Protein AF-A0A955U5F6-F1 (afdb_monomer_lite)

Foldseek 3Di:
DLVLLVVLCVVPVDPVCVVLNLLLLLLQLLLPDAWFQAPVRDIDGCCVLSVVVNVVNCVLQVVQSVPPPGNCSSSVCSVVSNVSSVVSLVVCCVPDRHDPVRSVCSRNVDDDDDDDDDDPPPCVCVVVVVVVVVVVVD

Secondary structure (DSSP, 8-state):
-HHHHHHHHHHS--GGGHHHHHHHHHHHHHHT--EEE-TTS-EEE-HHHHHHHHHHHHHHHHHHHHH-SSHHHHGGGHHHHHHHHHHHHHHHHHHSS--HHHHHHHHHS----------TTTGGGHHHHHHHHHHTT-

Sequence (138 aa):
MESKVVRLWLERPEDEARPALDALRYVLSFARLTVVRASDGRDVDLTGPLALHAKQIREMLEPRVEKASGLWAAARDLPDLIRRTRLARTSVLDHLPVDRDALEREVTTRVLAVASGGGGGAGYVYPGVYDRLERGGL

Radius of gyration: 16.91 Å; chains: 1; bounding box: 41×24×48 Å

Structure (mmCIF, N/CA/C/O backbone):
data_AF-A0A955U5F6-F1
#
_entry.id   AF-A0A955U5F6-F1
#
loop_
_atom_site.group_PDB
_atom_site.id
_atom_site.type_symbol
_atom_site.label_atom_id
_atom_site.label_alt_id
_atom_site.label_comp_id
_atom_site.label_asym_id
_atom_site.label_entity_id
_atom_site.label_seq_id
_atom_site.pdbx_PDB_ins_code
_atom_site.Cartn_x
_atom_site.Cartn_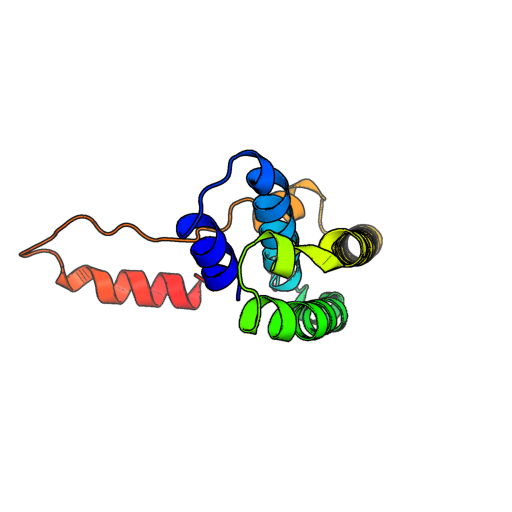y
_atom_site.Cartn_z
_atom_site.occupancy
_atom_site.B_iso_or_equiv
_atom_site.auth_seq_id
_atom_site.auth_comp_id
_atom_site.auth_asym_id
_atom_site.auth_atom_id
_atom_site.pdbx_PDB_model_num
ATOM 1 N N . MET A 1 1 ? 0.005 6.825 -9.161 1.00 82.00 1 MET A N 1
ATOM 2 C CA . MET A 1 1 ? 1.302 6.337 -8.638 1.00 82.00 1 MET A CA 1
ATOM 3 C C . MET A 1 1 ? 1.448 4.827 -8.796 1.00 82.00 1 MET A C 1
ATOM 5 O O . MET A 1 1 ? 2.318 4.415 -9.545 1.00 82.00 1 MET A O 1
ATOM 9 N N . GLU A 1 2 ? 0.589 3.998 -8.193 1.00 84.19 2 GLU A N 1
ATOM 10 C CA . GLU A 1 2 ? 0.673 2.526 -8.329 1.00 84.19 2 GLU A CA 1
ATOM 11 C C . GLU A 1 2 ? 0.587 2.035 -9.782 1.00 84.19 2 GLU A C 1
ATOM 13 O O . GLU A 1 2 ? 1.435 1.268 -10.226 1.00 84.19 2 GLU A O 1
ATOM 18 N N . SER A 1 3 ? -0.345 2.578 -10.570 1.00 84.69 3 SER A N 1
ATOM 19 C CA . SER A 1 3 ? -0.439 2.314 -12.013 1.00 84.69 3 SER A CA 1
ATOM 20 C C . SER A 1 3 ? 0.853 2.629 -12.777 1.00 84.69 3 SER A C 1
ATOM 22 O O . SER A 1 3 ? 1.193 1.930 -13.726 1.00 84.69 3 SER A O 1
ATOM 24 N N . LYS A 1 4 ? 1.602 3.655 -12.356 1.00 86.25 4 LYS A N 1
ATOM 25 C CA . LYS A 1 4 ? 2.883 4.034 -12.964 1.00 86.25 4 LYS A CA 1
ATOM 26 C C . LYS A 1 4 ? 3.996 3.055 -12.584 1.00 86.25 4 LYS A C 1
ATOM 28 O O . LYS A 1 4 ? 4.765 2.679 -13.454 1.00 86.25 4 LYS A O 1
ATOM 33 N N . VAL A 1 5 ? 4.022 2.564 -11.341 1.00 87.94 5 VAL A N 1
ATOM 34 C CA . VAL A 1 5 ? 4.928 1.477 -10.917 1.00 87.94 5 VAL A CA 1
ATOM 35 C C . VAL A 1 5 ? 4.685 0.208 -11.740 1.00 87.94 5 VAL A C 1
ATOM 37 O O . VAL A 1 5 ? 5.637 -0.397 -12.225 1.00 87.94 5 VAL A O 1
ATOM 40 N N . VAL A 1 6 ? 3.419 -0.163 -11.958 1.00 87.69 6 VAL A N 1
ATOM 41 C CA . VAL A 1 6 ? 3.067 -1.316 -12.802 1.00 87.69 6 VAL A CA 1
ATOM 42 C C . VAL A 1 6 ? 3.489 -1.086 -14.255 1.00 87.69 6 VAL A C 1
ATOM 44 O O . VAL A 1 6 ? 4.064 -1.984 -14.861 1.00 87.69 6 VAL A O 1
ATOM 47 N N . ARG A 1 7 ? 3.271 0.114 -14.812 1.00 87.88 7 ARG A N 1
ATOM 48 C CA . ARG A 1 7 ? 3.725 0.455 -16.174 1.00 87.88 7 ARG A CA 1
ATOM 49 C C . ARG A 1 7 ? 5.243 0.366 -16.326 1.00 87.88 7 ARG A C 1
ATOM 51 O O . ARG A 1 7 ? 5.691 -0.254 -17.279 1.00 87.88 7 ARG A O 1
ATOM 58 N N . LEU A 1 8 ? 6.013 0.883 -15.364 1.00 88.44 8 LEU A N 1
ATOM 59 C CA . LEU A 1 8 ? 7.480 0.778 -15.369 1.00 88.44 8 LEU A CA 1
ATOM 60 C C . LEU A 1 8 ? 7.963 -0.681 -15.418 1.00 88.44 8 LEU A C 1
ATOM 62 O O . LEU A 1 8 ? 8.995 -0.957 -16.018 1.00 88.44 8 LEU A O 1
ATOM 66 N N . TRP A 1 9 ? 7.232 -1.611 -14.794 1.00 89.19 9 TRP A N 1
ATOM 67 C CA . TRP A 1 9 ? 7.527 -3.043 -14.903 1.00 89.19 9 TRP A CA 1
ATOM 68 C C . TRP A 1 9 ? 7.071 -3.633 -16.241 1.00 89.19 9 TRP A C 1
ATOM 70 O O . TRP A 1 9 ? 7.803 -4.405 -16.842 1.00 89.19 9 TRP A O 1
ATOM 80 N N . LEU A 1 10 ? 5.893 -3.259 -16.747 1.00 87.81 10 LEU A N 1
ATOM 81 C CA . LEU A 1 10 ? 5.401 -3.746 -18.043 1.00 87.81 10 LEU A CA 1
ATOM 82 C C . LEU A 1 10 ? 6.275 -3.297 -19.223 1.00 87.81 10 LEU A C 1
ATOM 84 O O . LEU A 1 10 ? 6.366 -4.013 -20.215 1.00 87.81 10 LEU A O 1
ATOM 88 N N . GLU A 1 11 ? 6.923 -2.136 -19.121 1.00 88.69 11 GLU A N 1
ATOM 89 C CA . GLU A 1 11 ? 7.874 -1.642 -20.124 1.00 88.69 11 GLU A CA 1
ATOM 90 C C . GLU A 1 11 ? 9.144 -2.506 -20.204 1.00 88.69 11 GLU A C 1
ATOM 92 O O . GLU A 1 11 ? 9.743 -2.614 -21.276 1.00 88.69 11 GLU A O 1
ATOM 97 N N . ARG A 1 12 ? 9.553 -3.127 -19.088 1.00 86.62 12 ARG A N 1
ATOM 98 C CA . ARG A 1 12 ? 10.686 -4.062 -18.993 1.00 86.62 12 ARG A CA 1
ATOM 99 C C . ARG A 1 12 ? 10.391 -5.148 -17.951 1.00 86.62 12 ARG A C 1
ATOM 101 O O . ARG A 1 12 ? 10.790 -5.003 -16.791 1.00 86.62 12 ARG A O 1
ATOM 108 N N . PRO A 1 13 ? 9.671 -6.216 -18.339 1.00 84.38 13 PRO A N 1
ATOM 109 C CA . PRO A 1 13 ? 9.245 -7.250 -17.409 1.00 84.38 13 PRO A CA 1
ATOM 110 C C . PRO A 1 13 ? 10.424 -8.165 -17.074 1.00 84.38 13 PRO A C 1
ATOM 112 O O . PRO A 1 13 ? 10.668 -9.173 -17.728 1.00 84.38 13 PRO A O 1
ATOM 115 N N . GLU A 1 14 ? 11.176 -7.776 -16.052 1.00 86.12 14 GLU A N 1
ATOM 116 C CA . GLU A 1 14 ? 12.254 -8.571 -15.470 1.00 86.12 14 GLU A CA 1
ATOM 117 C C . GLU A 1 14 ? 11.700 -9.371 -14.283 1.00 86.12 14 GLU A C 1
ATOM 119 O O . GLU A 1 14 ? 11.154 -8.791 -13.336 1.00 86.12 14 GLU A O 1
ATOM 124 N N . ASP A 1 15 ? 11.845 -10.699 -14.313 1.00 85.12 15 ASP A N 1
ATOM 125 C CA . ASP A 1 15 ? 11.380 -11.580 -13.230 1.00 85.12 15 ASP A CA 1
ATOM 126 C C . ASP A 1 15 ? 12.105 -11.290 -11.909 1.00 85.12 15 ASP A C 1
ATOM 128 O O . ASP A 1 15 ? 11.494 -11.287 -10.840 1.00 85.12 15 ASP A O 1
ATOM 132 N N . GLU A 1 16 ? 13.391 -10.940 -11.975 1.00 87.25 16 GLU A N 1
ATOM 133 C CA . GLU A 1 16 ? 14.198 -10.552 -10.811 1.00 87.25 16 GLU A CA 1
ATOM 134 C C . GLU A 1 16 ? 13.660 -9.296 -10.110 1.00 87.25 16 GLU A C 1
ATOM 136 O O . GLU A 1 16 ? 13.836 -9.125 -8.903 1.00 87.25 16 GLU A O 1
ATOM 141 N N . ALA A 1 17 ? 12.962 -8.425 -10.844 1.00 87.69 17 ALA A N 1
ATOM 142 C CA . ALA A 1 17 ? 12.371 -7.207 -10.306 1.00 87.69 17 ALA A CA 1
ATOM 143 C C . ALA A 1 17 ? 10.971 -7.440 -9.705 1.00 87.69 17 ALA A C 1
ATOM 145 O O . ALA A 1 17 ? 10.403 -6.540 -9.075 1.00 87.69 17 ALA A O 1
ATOM 146 N N . ARG A 1 18 ? 10.405 -8.648 -9.850 1.00 89.25 18 ARG A N 1
ATOM 147 C CA . ARG A 1 18 ? 9.065 -8.987 -9.355 1.00 89.25 18 ARG A CA 1
ATOM 148 C C . ARG A 1 18 ? 8.897 -8.787 -7.841 1.00 89.25 18 ARG A C 1
ATOM 150 O O . ARG A 1 18 ? 7.911 -8.156 -7.456 1.00 89.25 18 ARG A O 1
ATOM 157 N N . PRO A 1 19 ? 9.843 -9.196 -6.971 1.00 91.75 19 PRO A N 1
ATOM 158 C CA . PRO A 1 19 ? 9.730 -8.934 -5.536 1.00 91.75 19 PRO A CA 1
ATOM 159 C C . PRO A 1 19 ? 9.692 -7.436 -5.203 1.00 91.75 19 PRO A C 1
ATOM 161 O O . PRO A 1 19 ? 8.985 -7.019 -4.286 1.00 91.75 19 PRO A O 1
ATOM 164 N N . ALA A 1 20 ? 10.420 -6.608 -5.962 1.00 91.62 20 ALA A N 1
ATOM 165 C CA . ALA A 1 20 ? 10.411 -5.159 -5.785 1.00 91.62 20 ALA A CA 1
ATOM 166 C C . ALA A 1 20 ? 9.071 -4.543 -6.214 1.00 91.62 20 ALA A C 1
ATOM 168 O O . ALA A 1 20 ? 8.553 -3.664 -5.521 1.00 91.62 20 ALA A O 1
ATOM 169 N N . LEU A 1 21 ? 8.482 -5.033 -7.313 1.00 92.00 21 LEU A N 1
ATOM 170 C CA . LEU A 1 21 ? 7.137 -4.649 -7.746 1.00 92.00 21 LEU A CA 1
ATOM 171 C C . LEU A 1 21 ? 6.105 -4.953 -6.657 1.00 92.00 21 LEU A C 1
ATOM 173 O O . LEU A 1 21 ? 5.345 -4.067 -6.267 1.00 92.00 21 LEU A O 1
ATOM 177 N N . ASP A 1 22 ? 6.085 -6.189 -6.161 1.00 91.62 22 ASP A N 1
ATOM 178 C CA . ASP A 1 22 ? 5.092 -6.629 -5.182 1.00 91.62 22 ASP A CA 1
ATOM 179 C C . ASP A 1 22 ? 5.233 -5.861 -3.860 1.00 91.62 22 ASP A C 1
ATOM 181 O O . ASP A 1 22 ? 4.236 -5.416 -3.289 1.00 91.62 22 ASP A O 1
ATOM 185 N N . ALA A 1 23 ? 6.464 -5.589 -3.419 1.00 93.19 23 ALA A N 1
ATOM 186 C CA . ALA A 1 23 ? 6.707 -4.783 -2.229 1.00 93.19 23 ALA A CA 1
ATOM 187 C C . ALA A 1 23 ? 6.278 -3.313 -2.404 1.00 93.19 23 ALA A C 1
ATOM 189 O O . ALA A 1 23 ? 5.656 -2.747 -1.503 1.00 93.19 23 ALA A O 1
ATOM 190 N N . LEU A 1 24 ? 6.555 -2.686 -3.554 1.00 92.75 24 LEU A N 1
ATOM 191 C CA . LEU A 1 24 ? 6.096 -1.320 -3.837 1.00 92.75 24 LEU A CA 1
ATOM 192 C C . LEU A 1 24 ? 4.568 -1.233 -3.892 1.00 92.75 24 LEU A C 1
ATOM 194 O O . LEU A 1 24 ? 3.985 -0.302 -3.334 1.00 92.75 24 LEU A O 1
ATOM 198 N N . ARG A 1 25 ? 3.915 -2.210 -4.529 1.00 92.06 25 ARG A N 1
ATOM 199 C CA . ARG A 1 25 ? 2.450 -2.304 -4.577 1.00 92.06 25 ARG A CA 1
ATOM 200 C C . ARG A 1 25 ? 1.852 -2.464 -3.187 1.00 92.06 25 ARG A C 1
ATOM 202 O O . ARG A 1 25 ? 0.898 -1.763 -2.864 1.00 92.06 25 ARG A O 1
ATOM 209 N N . TYR A 1 26 ? 2.445 -3.315 -2.352 1.00 93.25 26 TYR A N 1
ATOM 210 C CA . TYR A 1 26 ? 2.017 -3.494 -0.968 1.00 93.25 26 TYR A CA 1
ATOM 211 C C . TYR A 1 26 ? 2.082 -2.182 -0.180 1.00 93.25 26 TYR A C 1
ATOM 213 O O . TYR A 1 26 ? 1.091 -1.769 0.413 1.00 93.25 26 TYR A O 1
ATOM 221 N N . VAL A 1 27 ? 3.228 -1.492 -0.218 1.00 94.62 27 VAL A N 1
ATOM 222 C CA . VAL A 1 27 ? 3.420 -0.202 0.468 1.00 94.62 27 VAL A CA 1
ATOM 223 C C . VAL A 1 27 ? 2.388 0.828 0.001 1.00 94.62 27 VAL A C 1
ATOM 225 O O . VAL A 1 27 ? 1.785 1.522 0.816 1.00 94.62 27 VAL A O 1
ATOM 228 N N . LEU A 1 28 ? 2.167 0.923 -1.311 1.00 92.12 28 LEU A N 1
ATOM 229 C CA . LEU A 1 28 ? 1.207 1.853 -1.900 1.00 92.12 28 LEU A CA 1
ATOM 230 C C . LEU A 1 28 ? -0.237 1.536 -1.524 1.00 92.12 28 LEU A C 1
ATOM 232 O O . LEU A 1 28 ? -1.001 2.450 -1.214 1.00 92.12 28 LEU A O 1
ATOM 236 N N . SER A 1 29 ? -0.605 0.259 -1.551 1.00 91.12 29 SER A N 1
ATOM 237 C CA . SER A 1 29 ? -1.939 -0.194 -1.172 1.00 91.12 29 SER A CA 1
ATOM 238 C C . SER A 1 29 ? -2.193 0.053 0.311 1.00 91.12 29 SER A C 1
ATOM 240 O O . SER A 1 29 ? -3.212 0.651 0.649 1.00 91.12 29 SER A O 1
ATOM 242 N N . PHE A 1 30 ? -1.229 -0.278 1.175 1.00 93.94 30 PHE A N 1
ATOM 243 C CA . PHE A 1 30 ? -1.300 -0.019 2.612 1.00 93.94 30 PHE A CA 1
ATOM 244 C C . PHE A 1 30 ? -1.460 1.476 2.922 1.00 93.94 30 PHE A C 1
ATOM 246 O O . PHE A 1 30 ? -2.337 1.872 3.683 1.00 93.94 30 PHE A O 1
ATOM 253 N N . ALA A 1 31 ? -0.668 2.331 2.271 1.00 92.94 31 ALA A N 1
ATOM 254 C CA . ALA A 1 31 ? -0.738 3.783 2.434 1.00 92.94 31 ALA A CA 1
ATOM 255 C C . ALA A 1 31 ? -2.063 4.407 1.959 1.00 92.94 31 ALA A C 1
ATOM 257 O O . ALA A 1 31 ? -2.343 5.562 2.275 1.00 92.94 31 ALA A O 1
ATOM 258 N N . ARG A 1 32 ? -2.860 3.680 1.169 1.00 90.25 32 ARG A N 1
ATOM 259 C CA . ARG A 1 32 ? -4.162 4.123 0.651 1.00 90.25 32 ARG A CA 1
ATOM 260 C C . ARG A 1 32 ? -5.346 3.508 1.394 1.00 90.25 32 ARG A C 1
ATOM 262 O O . ARG A 1 32 ? -6.474 3.733 0.957 1.00 90.25 32 ARG A O 1
ATOM 269 N N . LEU A 1 33 ? -5.115 2.724 2.444 1.00 91.06 33 LEU A N 1
ATOM 270 C CA . LEU A 1 33 ? -6.199 2.188 3.256 1.00 91.06 33 LEU A CA 1
ATOM 271 C C . LEU A 1 33 ? -6.941 3.326 3.956 1.00 91.06 33 LEU A C 1
ATOM 273 O O . LEU A 1 33 ? -6.329 4.212 4.552 1.00 91.06 33 LEU A O 1
ATOM 277 N N . THR A 1 34 ? -8.265 3.272 3.885 1.00 90.12 34 THR A N 1
ATOM 278 C CA . THR A 1 34 ? -9.159 4.233 4.538 1.00 90.12 34 THR A CA 1
ATOM 279 C C . THR A 1 34 ? -10.068 3.533 5.524 1.00 90.12 34 THR A C 1
ATOM 281 O O . THR A 1 34 ? -10.146 3.956 6.663 1.00 90.12 34 THR A O 1
ATOM 284 N N . VAL A 1 35 ? -10.709 2.437 5.129 1.00 90.94 35 VAL A N 1
ATOM 285 C CA . VAL A 1 35 ? -11.591 1.653 5.996 1.00 90.94 35 VAL A CA 1
ATOM 286 C C . VAL A 1 35 ? -11.228 0.185 5.862 1.00 90.94 35 VAL A C 1
ATOM 288 O O . VAL A 1 35 ? -10.999 -0.295 4.755 1.00 90.94 35 VAL A O 1
ATOM 291 N N . VAL A 1 36 ? -11.178 -0.523 6.989 1.00 91.25 36 VAL A N 1
ATOM 292 C CA . VAL A 1 36 ? -11.013 -1.980 7.024 1.00 91.25 36 VAL A CA 1
ATOM 293 C C . VAL A 1 36 ? -12.155 -2.588 7.821 1.00 91.25 36 VAL A C 1
ATOM 295 O O . VAL A 1 36 ? -12.457 -2.153 8.933 1.00 91.25 36 VAL A O 1
ATOM 298 N N . ARG A 1 37 ? -12.776 -3.621 7.254 1.00 90.81 37 ARG A N 1
ATOM 299 C CA . ARG A 1 37 ? -13.796 -4.427 7.923 1.00 90.81 37 ARG A CA 1
ATOM 300 C C . ARG A 1 37 ? -13.121 -5.444 8.843 1.00 90.81 37 ARG A C 1
ATOM 302 O O . ARG A 1 37 ? -12.505 -6.392 8.357 1.00 90.81 37 ARG A O 1
ATOM 309 N N . ALA A 1 38 ? -13.254 -5.266 10.152 1.00 90.81 38 ALA A N 1
ATOM 310 C CA . ALA A 1 38 ? -12.765 -6.211 11.150 1.00 90.81 38 ALA A CA 1
ATOM 311 C C . ALA A 1 38 ? -13.532 -7.547 11.099 1.00 90.81 38 ALA A C 1
ATOM 313 O O . ALA A 1 38 ? -14.654 -7.627 10.587 1.00 90.81 38 ALA A O 1
ATOM 314 N N . SER A 1 39 ? -12.937 -8.605 11.653 1.00 87.75 39 SER A N 1
ATOM 315 C CA . SER A 1 39 ? -13.542 -9.945 11.761 1.00 87.75 39 SER A CA 1
ATOM 316 C C . SER A 1 39 ? -14.883 -9.977 12.502 1.00 87.75 39 SER A C 1
ATOM 318 O O . SER A 1 39 ? -15.717 -10.830 12.209 1.00 87.75 39 SER A O 1
ATOM 320 N N . ASP A 1 40 ? -15.129 -9.030 13.408 1.00 87.69 40 ASP A N 1
ATOM 321 C CA . ASP A 1 40 ? -16.410 -8.875 14.109 1.00 87.69 40 ASP A CA 1
ATOM 322 C C . ASP A 1 40 ? -17.493 -8.156 13.281 1.00 87.69 40 ASP A C 1
ATOM 324 O O . ASP A 1 40 ? -18.613 -7.950 13.750 1.00 87.69 40 ASP A O 1
ATOM 328 N N . GLY A 1 41 ? -17.177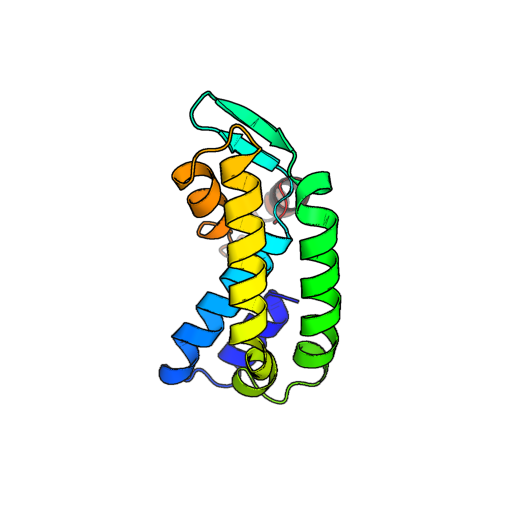 -7.778 12.040 1.00 88.19 41 GLY A N 1
ATOM 329 C CA . GLY A 1 41 ? -18.106 -7.145 11.118 1.00 88.19 41 GLY A CA 1
ATOM 330 C C . GLY A 1 41 ? -18.152 -5.618 11.199 1.00 88.19 41 GLY A C 1
ATOM 331 O O . GLY A 1 41 ? -18.892 -5.022 10.410 1.00 88.19 41 GLY A O 1
ATOM 332 N N . ARG A 1 42 ? -17.378 -4.974 12.083 1.00 90.62 42 ARG A N 1
ATOM 333 C CA . ARG A 1 42 ? -17.318 -3.507 12.188 1.00 90.62 42 ARG A CA 1
ATOM 334 C C . ARG A 1 42 ? -16.350 -2.892 11.183 1.00 90.62 42 ARG A C 1
ATOM 336 O O . ARG A 1 42 ? -15.285 -3.437 10.912 1.00 90.62 42 ARG A O 1
ATOM 343 N N . ASP A 1 43 ? -16.715 -1.723 10.669 1.00 93.06 43 ASP A N 1
ATOM 344 C CA . ASP A 1 43 ? -15.825 -0.891 9.863 1.00 93.06 43 ASP A CA 1
ATOM 345 C C . ASP A 1 43 ? -14.934 -0.046 10.776 1.00 93.06 43 ASP A C 1
ATOM 347 O O . ASP A 1 43 ? -15.424 0.659 11.661 1.00 93.06 43 ASP A O 1
ATOM 351 N N . VAL A 1 44 ? -13.621 -0.119 10.561 1.00 93.25 44 VAL A N 1
ATOM 352 C CA . VAL A 1 44 ? -12.622 0.660 11.295 1.00 93.25 44 VAL A CA 1
ATOM 353 C C . VAL A 1 44 ? -11.986 1.669 10.350 1.00 93.25 44 VAL A C 1
ATOM 355 O O . VAL A 1 44 ? -11.379 1.293 9.347 1.00 93.25 44 VAL A O 1
ATOM 358 N N . ASP A 1 45 ? -12.125 2.953 10.679 1.00 93.88 45 ASP A N 1
ATOM 359 C CA . ASP A 1 45 ? -11.517 4.052 9.929 1.00 93.88 45 ASP A CA 1
ATOM 360 C C . ASP A 1 45 ? -10.021 4.177 10.259 1.00 93.88 45 ASP A C 1
ATOM 362 O O . ASP A 1 45 ? -9.613 4.377 11.405 1.00 93.88 45 ASP A O 1
ATOM 366 N N . LEU A 1 46 ? -9.203 4.061 9.221 1.00 93.38 46 LEU A N 1
ATOM 367 C CA . LEU A 1 46 ? -7.751 4.174 9.231 1.00 93.38 46 LEU A CA 1
ATOM 368 C C . LEU A 1 46 ? -7.260 5.503 8.643 1.00 93.38 46 LEU A C 1
ATOM 370 O O . LEU A 1 46 ? -6.058 5.761 8.677 1.00 93.38 46 LEU A O 1
ATOM 374 N N . THR A 1 47 ? -8.150 6.370 8.151 1.00 91.12 47 THR A N 1
ATOM 375 C CA . THR A 1 47 ? -7.789 7.632 7.485 1.00 91.12 47 THR A CA 1
ATOM 376 C C . THR A 1 47 ? -6.941 8.524 8.388 1.00 91.12 47 THR A C 1
ATOM 378 O O . THR A 1 47 ? -5.897 9.015 7.964 1.00 91.12 47 THR A O 1
ATOM 381 N N . GLY A 1 48 ? -7.348 8.700 9.650 1.00 92.50 48 GLY A N 1
ATOM 382 C CA . GLY A 1 48 ? -6.577 9.438 10.655 1.00 92.50 48 GLY A CA 1
ATOM 383 C C . GLY A 1 48 ? -5.272 8.726 11.041 1.00 92.50 48 GLY A C 1
ATOM 384 O O . GLY A 1 48 ? -4.197 9.293 10.828 1.00 92.50 48 GLY A O 1
ATOM 385 N N . PRO A 1 49 ? -5.337 7.483 11.561 1.00 93.25 49 PRO A N 1
ATOM 386 C CA . PRO A 1 49 ? -4.161 6.708 11.967 1.00 93.25 49 PRO A CA 1
ATOM 387 C C . PRO A 1 49 ? -3.073 6.575 10.889 1.00 93.25 49 PRO A C 1
ATOM 389 O O . PRO A 1 49 ? -1.883 6.626 11.202 1.00 93.25 49 PRO A O 1
ATOM 392 N N . LEU A 1 50 ? -3.454 6.448 9.614 1.00 94.75 50 LEU A N 1
ATOM 393 C CA . LEU A 1 50 ? -2.519 6.303 8.497 1.00 94.75 50 LEU A CA 1
ATOM 394 C C . LEU A 1 50 ? -2.173 7.618 7.791 1.00 94.75 50 LEU A C 1
ATOM 396 O O . LEU A 1 50 ? -1.281 7.602 6.944 1.00 94.75 50 LEU A O 1
ATOM 400 N N . ALA A 1 51 ? -2.780 8.759 8.135 1.00 93.69 51 ALA A N 1
ATOM 401 C CA . ALA A 1 51 ? -2.578 10.025 7.417 1.00 93.69 51 ALA A CA 1
ATOM 402 C C . ALA A 1 51 ? -1.096 10.419 7.289 1.00 93.69 51 ALA A C 1
ATOM 404 O O . ALA A 1 51 ? -0.622 10.770 6.204 1.00 93.69 51 ALA A O 1
ATOM 405 N N . LEU A 1 52 ? -0.343 10.334 8.393 1.00 95.00 52 LEU A N 1
ATOM 406 C CA . LEU A 1 52 ? 1.081 10.676 8.404 1.00 95.00 52 LEU A CA 1
ATOM 407 C C . LEU A 1 52 ? 1.899 9.693 7.561 1.00 95.00 52 LEU A C 1
ATOM 409 O O . LEU A 1 52 ? 2.763 10.113 6.792 1.00 95.00 52 LEU A O 1
ATOM 413 N N . HIS A 1 53 ? 1.611 8.397 7.680 1.00 95.56 53 HIS A N 1
ATOM 414 C CA . HIS A 1 53 ? 2.262 7.366 6.881 1.00 95.56 53 HIS A CA 1
ATOM 415 C C . HIS A 1 53 ? 1.991 7.584 5.384 1.00 95.56 53 HIS A C 1
ATOM 417 O O . HIS A 1 53 ? 2.930 7.664 4.595 1.00 95.56 53 HIS A O 1
ATOM 423 N N . ALA A 1 54 ? 0.729 7.785 5.004 1.00 94.38 54 ALA A N 1
ATOM 424 C CA . ALA A 1 54 ? 0.304 8.028 3.631 1.00 94.38 54 ALA A CA 1
ATOM 425 C C . ALA A 1 54 ? 0.994 9.252 3.014 1.00 94.38 54 ALA A C 1
ATOM 427 O O . ALA A 1 54 ? 1.486 9.191 1.883 1.00 94.38 54 ALA A O 1
ATOM 428 N N . LYS A 1 55 ? 1.082 10.352 3.774 1.00 95.25 55 LYS A N 1
ATOM 429 C CA . LYS A 1 55 ? 1.806 11.560 3.365 1.00 95.25 55 LYS A CA 1
ATOM 430 C C . LYS A 1 55 ? 3.284 11.264 3.103 1.00 95.25 55 LYS A C 1
ATOM 432 O O . LYS A 1 55 ? 3.785 11.600 2.036 1.00 95.25 55 LYS A O 1
ATOM 437 N N . GLN A 1 56 ? 3.958 10.590 4.033 1.00 94.50 56 GLN A N 1
ATOM 438 C CA . GLN A 1 56 ? 5.383 10.270 3.910 1.00 94.50 56 GLN A CA 1
ATOM 439 C C . GLN A 1 56 ? 5.676 9.350 2.722 1.00 94.50 56 GLN A C 1
ATOM 441 O O . GLN A 1 56 ? 6.628 9.589 1.983 1.00 94.50 56 GLN A O 1
ATOM 446 N N . ILE A 1 57 ? 4.859 8.312 2.514 1.00 94.25 57 ILE A N 1
ATOM 447 C CA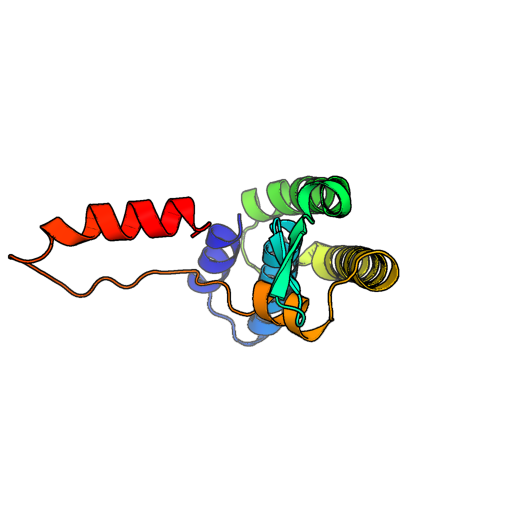 . ILE A 1 57 ? 5.013 7.411 1.366 1.00 94.25 57 ILE A CA 1
ATOM 448 C C . ILE A 1 57 ? 4.874 8.188 0.056 1.00 94.25 57 ILE A C 1
ATOM 450 O O . ILE A 1 57 ? 5.681 7.991 -0.850 1.00 94.25 57 ILE A O 1
ATOM 454 N N . ARG A 1 58 ? 3.902 9.104 -0.036 1.00 92.62 58 ARG A N 1
ATOM 455 C CA . ARG A 1 58 ? 3.735 9.968 -1.210 1.00 92.62 58 ARG A CA 1
ATOM 456 C C . ARG A 1 58 ? 4.963 10.847 -1.441 1.00 92.62 58 ARG A C 1
ATOM 458 O O . ARG A 1 58 ? 5.541 10.782 -2.516 1.00 92.62 58 ARG A O 1
ATOM 465 N N . GLU A 1 59 ? 5.394 11.599 -0.432 1.00 93.38 59 GLU A N 1
ATOM 466 C CA . GLU A 1 59 ? 6.535 12.521 -0.537 1.00 93.38 59 GLU A CA 1
ATOM 467 C C . GLU A 1 59 ? 7.837 11.812 -0.934 1.00 93.38 59 GLU A C 1
ATOM 469 O O . GLU A 1 59 ? 8.633 12.354 -1.700 1.00 93.38 59 GLU A O 1
ATOM 474 N N . MET A 1 60 ? 8.051 10.589 -0.444 1.00 91.12 60 MET A N 1
ATOM 475 C CA . MET A 1 60 ? 9.228 9.795 -0.789 1.00 91.12 60 MET A CA 1
ATOM 476 C C . MET A 1 60 ? 9.135 9.203 -2.198 1.00 91.12 60 MET A C 1
ATOM 478 O O . MET A 1 60 ? 10.106 9.247 -2.955 1.00 91.12 60 MET A O 1
ATOM 482 N N . LEU A 1 61 ? 7.987 8.620 -2.551 1.00 90.81 61 LEU A N 1
ATOM 483 C CA . LEU A 1 61 ? 7.878 7.774 -3.735 1.00 90.81 61 LEU A CA 1
ATOM 484 C C . LEU A 1 61 ? 7.480 8.546 -4.997 1.00 90.81 61 LEU A C 1
ATOM 486 O O . LEU A 1 61 ? 7.956 8.212 -6.079 1.00 90.81 61 LEU A O 1
ATOM 490 N N . GLU A 1 62 ? 6.661 9.590 -4.881 1.00 90.00 62 GLU A N 1
ATOM 491 C CA . GLU A 1 62 ? 6.189 10.391 -6.015 1.00 90.00 62 GLU A CA 1
ATOM 492 C C . GLU A 1 62 ? 7.336 10.961 -6.869 1.00 90.00 62 GLU A C 1
ATOM 494 O O . GLU A 1 62 ? 7.396 10.629 -8.055 1.00 90.00 62 GLU A O 1
ATOM 499 N N . PRO A 1 63 ? 8.324 11.703 -6.326 1.00 88.88 63 PRO A N 1
ATOM 500 C CA . PRO A 1 63 ? 9.417 12.230 -7.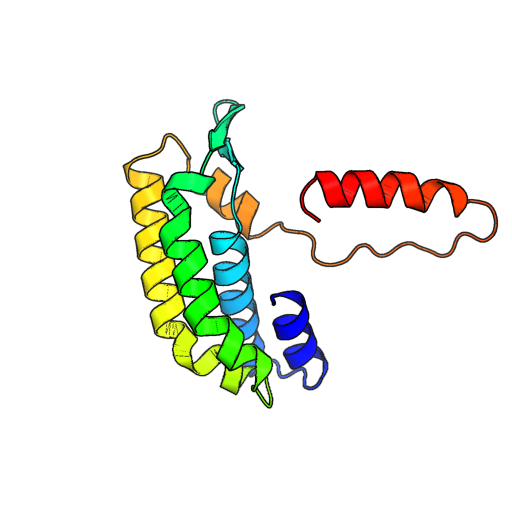144 1.00 88.88 63 PRO A CA 1
ATOM 501 C C . PRO A 1 63 ? 10.292 11.127 -7.755 1.00 88.88 63 PRO A C 1
ATOM 503 O O . PRO A 1 63 ? 10.905 11.341 -8.802 1.00 88.88 63 PRO A O 1
ATOM 506 N N . ARG A 1 64 ? 10.369 9.954 -7.110 1.00 87.69 64 ARG A N 1
ATOM 507 C CA . ARG A 1 64 ? 11.157 8.812 -7.587 1.00 87.69 64 ARG A CA 1
ATOM 508 C C . ARG A 1 64 ? 10.465 8.105 -8.735 1.00 87.69 64 ARG A C 1
ATOM 510 O O . ARG A 1 64 ? 11.105 7.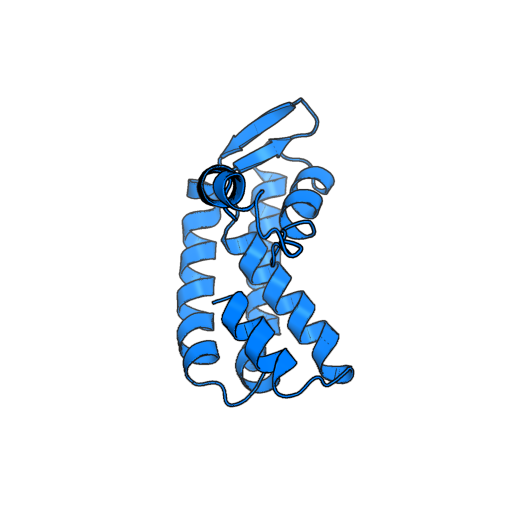874 -9.748 1.00 87.69 64 ARG A O 1
ATOM 517 N N . VAL A 1 65 ? 9.173 7.821 -8.612 1.00 88.19 65 VAL A N 1
ATOM 518 C CA . VAL A 1 65 ? 8.376 7.194 -9.673 1.00 88.19 65 VAL A CA 1
ATOM 519 C C . VAL A 1 65 ? 8.211 8.137 -10.862 1.00 88.19 65 VAL A C 1
ATOM 521 O O . VAL A 1 65 ? 8.245 7.679 -11.999 1.00 88.19 65 VAL A O 1
ATOM 524 N N . GLU A 1 66 ? 8.085 9.446 -10.630 1.00 88.12 66 GLU A N 1
ATOM 525 C CA . GLU A 1 66 ? 7.965 10.429 -11.711 1.00 88.12 66 GLU A CA 1
ATOM 526 C C . GLU A 1 66 ? 9.219 10.523 -12.585 1.00 88.12 66 GLU A C 1
ATOM 528 O O . GLU A 1 66 ? 9.102 10.665 -13.800 1.00 88.12 66 GLU A O 1
ATOM 533 N N . LYS A 1 67 ? 10.407 10.408 -11.979 1.00 88.19 67 LYS A N 1
ATOM 534 C CA . LYS A 1 67 ? 11.705 10.556 -12.659 1.00 88.19 67 LYS A CA 1
ATOM 535 C C . LYS A 1 67 ? 12.410 9.227 -12.946 1.00 88.19 67 LYS A C 1
ATOM 537 O O . LYS A 1 67 ? 13.519 9.234 -13.478 1.00 88.19 67 LYS A O 1
ATOM 542 N N . ALA A 1 68 ? 11.830 8.100 -12.542 1.00 86.50 68 ALA A N 1
ATOM 543 C CA . ALA A 1 68 ? 12.455 6.795 -12.688 1.00 86.50 68 ALA A CA 1
ATOM 544 C C . ALA A 1 68 ? 12.542 6.391 -14.161 1.00 86.50 68 ALA A C 1
ATOM 546 O O . ALA A 1 68 ? 11.556 6.425 -14.888 1.00 86.50 68 ALA A O 1
ATOM 547 N N . SER A 1 69 ? 13.720 5.920 -14.567 1.00 83.31 69 SER A N 1
ATOM 548 C CA . SER A 1 69 ? 13.942 5.267 -15.861 1.00 83.31 69 SER A CA 1
ATOM 549 C C . SER A 1 69 ? 13.541 3.784 -15.872 1.00 83.31 69 SER A C 1
ATOM 551 O O . SER A 1 69 ? 13.673 3.125 -16.898 1.00 83.31 69 SER A O 1
ATOM 553 N N . GLY A 1 70 ? 13.102 3.243 -14.730 1.00 86.00 70 GLY A N 1
ATOM 554 C CA . GLY A 1 70 ? 12.711 1.844 -14.564 1.00 86.00 70 GLY A CA 1
ATOM 555 C C . GLY A 1 70 ? 12.378 1.488 -13.113 1.00 86.00 70 GLY A C 1
ATOM 556 O O . GLY A 1 70 ? 12.599 2.280 -12.190 1.00 86.00 70 GLY A O 1
ATOM 557 N N . LEU A 1 71 ? 11.864 0.273 -12.899 1.00 88.12 71 LEU A N 1
ATOM 558 C CA . LEU A 1 71 ? 11.361 -0.180 -11.598 1.00 88.12 71 LEU A CA 1
ATOM 559 C C . LEU A 1 71 ? 12.426 -0.150 -10.488 1.00 88.12 71 LEU A C 1
ATOM 561 O O . LEU A 1 71 ? 12.146 0.325 -9.391 1.00 88.12 71 LEU A O 1
ATOM 565 N N . TRP A 1 72 ? 13.661 -0.574 -10.768 1.00 88.94 72 TRP A N 1
ATOM 566 C CA . TRP A 1 72 ? 14.757 -0.549 -9.788 1.00 88.94 72 TRP A CA 1
ATOM 567 C C . TRP A 1 72 ? 15.093 0.859 -9.290 1.00 88.94 72 TRP A C 1
ATOM 569 O O . TRP A 1 72 ? 15.376 1.056 -8.108 1.00 88.94 72 TRP A O 1
ATOM 579 N N . ALA A 1 73 ? 15.019 1.862 -10.170 1.00 87.12 73 ALA A N 1
ATOM 580 C CA . ALA A 1 73 ? 15.233 3.254 -9.784 1.00 87.12 73 ALA A CA 1
ATOM 581 C C . ALA A 1 73 ? 14.116 3.752 -8.852 1.00 87.12 73 ALA A C 1
ATOM 583 O O . ALA A 1 73 ? 14.400 4.445 -7.872 1.00 87.12 73 ALA A O 1
ATOM 584 N N . ALA A 1 74 ? 12.868 3.350 -9.116 1.00 87.00 74 ALA A N 1
ATOM 585 C CA . ALA A 1 74 ? 11.733 3.625 -8.238 1.00 87.00 74 ALA A CA 1
ATOM 586 C C . ALA A 1 74 ? 11.822 2.861 -6.900 1.00 87.00 74 ALA A C 1
ATOM 588 O O . ALA A 1 74 ? 11.430 3.390 -5.863 1.00 87.00 74 ALA A O 1
ATOM 589 N N . ALA A 1 75 ? 12.385 1.650 -6.904 1.00 90.25 75 ALA A N 1
ATOM 590 C CA . ALA A 1 75 ? 12.542 0.792 -5.730 1.00 90.25 75 ALA A CA 1
ATOM 591 C C . ALA A 1 75 ? 13.782 1.109 -4.874 1.00 90.25 75 ALA A C 1
ATOM 593 O O . ALA A 1 75 ? 14.017 0.436 -3.873 1.00 90.25 75 ALA A O 1
ATOM 594 N N . ARG A 1 76 ? 14.584 2.126 -5.217 1.00 90.00 76 ARG A N 1
ATOM 595 C CA . ARG A 1 76 ? 15.837 2.437 -4.503 1.00 90.00 76 ARG A CA 1
ATOM 596 C C . ARG A 1 76 ? 15.644 2.644 -2.997 1.00 90.00 76 ARG A C 1
ATOM 598 O O . ARG A 1 76 ? 16.466 2.189 -2.209 1.00 90.00 76 ARG A O 1
ATOM 605 N N . ASP A 1 77 ? 14.551 3.293 -2.605 1.00 90.81 77 ASP A N 1
ATOM 606 C CA . ASP A 1 77 ? 14.261 3.605 -1.199 1.00 90.81 77 ASP A CA 1
ATOM 607 C C . ASP A 1 77 ? 13.337 2.551 -0.548 1.00 90.81 77 ASP A C 1
ATOM 609 O O . ASP A 1 77 ? 12.835 2.740 0.562 1.00 90.81 77 ASP A O 1
ATOM 613 N N . LEU A 1 78 ? 13.101 1.422 -1.229 1.00 91.88 78 LEU A N 1
ATOM 614 C CA . LEU A 1 78 ? 12.176 0.375 -0.799 1.00 91.88 78 LEU A CA 1
ATOM 615 C C . LEU A 1 78 ? 12.450 -0.163 0.619 1.00 91.88 78 LEU A C 1
ATOM 617 O O . LEU A 1 78 ? 11.477 -0.329 1.357 1.00 91.88 78 LEU A O 1
ATOM 621 N N . PRO A 1 79 ? 13.702 -0.387 1.070 1.00 94.06 79 PRO A N 1
ATOM 622 C CA . PRO A 1 79 ? 13.953 -0.841 2.439 1.00 94.06 79 PRO A CA 1
ATOM 623 C C . PRO A 1 79 ? 13.381 0.103 3.506 1.00 94.06 79 PRO A C 1
ATOM 625 O O . PRO A 1 79 ? 12.771 -0.348 4.480 1.00 94.06 79 PRO A O 1
ATOM 628 N N . ASP A 1 80 ? 13.511 1.415 3.301 1.00 94.44 80 ASP A N 1
ATOM 629 C CA . ASP A 1 80 ? 12.984 2.421 4.223 1.00 94.44 80 ASP A CA 1
ATOM 630 C C . ASP A 1 80 ? 11.458 2.514 4.164 1.00 94.44 80 ASP A C 1
ATOM 632 O O . ASP A 1 80 ? 10.801 2.632 5.203 1.00 94.44 80 ASP A O 1
ATOM 636 N N . LEU A 1 81 ? 10.881 2.406 2.964 1.00 95.12 81 LEU A N 1
ATOM 637 C CA . LEU A 1 81 ? 9.432 2.355 2.774 1.00 95.12 81 LEU A CA 1
ATOM 638 C C . LEU A 1 81 ? 8.822 1.136 3.483 1.00 95.12 81 LEU A C 1
ATOM 640 O O . LEU A 1 81 ? 7.840 1.272 4.216 1.00 95.12 81 LEU A O 1
ATOM 644 N N . ILE A 1 82 ? 9.440 -0.042 3.345 1.00 95.62 82 ILE A N 1
ATOM 645 C CA . ILE A 1 82 ? 9.027 -1.270 4.036 1.00 95.62 82 ILE A CA 1
ATOM 646 C C . ILE A 1 82 ? 9.121 -1.085 5.549 1.00 95.62 82 ILE A C 1
ATOM 648 O O . ILE A 1 82 ? 8.176 -1.413 6.265 1.00 95.62 82 ILE A O 1
ATOM 652 N N . ARG A 1 83 ? 10.236 -0.546 6.054 1.00 96.31 83 ARG A N 1
ATOM 653 C CA . ARG A 1 83 ? 10.425 -0.309 7.491 1.00 96.31 83 ARG A CA 1
ATOM 654 C C . ARG A 1 83 ? 9.328 0.592 8.060 1.00 96.31 83 ARG A C 1
ATOM 656 O O . ARG A 1 83 ? 8.727 0.245 9.073 1.00 96.31 83 ARG A O 1
ATOM 663 N N . ARG A 1 84 ? 9.020 1.709 7.393 1.00 95.62 84 ARG A N 1
ATOM 664 C CA . ARG A 1 84 ? 7.939 2.628 7.799 1.00 95.62 84 ARG A CA 1
ATOM 665 C C . ARG A 1 84 ? 6.566 1.964 7.754 1.00 95.62 84 ARG A C 1
ATOM 667 O O . ARG A 1 84 ? 5.786 2.128 8.685 1.00 95.62 84 ARG A O 1
ATOM 674 N N . THR A 1 85 ? 6.292 1.193 6.705 1.00 96.44 85 THR A N 1
ATOM 675 C CA . THR A 1 85 ? 5.025 0.460 6.547 1.00 96.44 85 THR A CA 1
ATOM 676 C C . THR A 1 85 ? 4.848 -0.578 7.648 1.00 96.44 85 THR A C 1
ATOM 678 O O . THR A 1 85 ? 3.774 -0.685 8.226 1.00 96.44 85 THR A O 1
ATOM 681 N N . ARG A 1 86 ? 5.918 -1.291 8.022 1.00 96.19 86 ARG A N 1
ATOM 682 C CA . ARG A 1 86 ? 5.895 -2.232 9.152 1.00 96.19 86 ARG A CA 1
ATOM 683 C C . ARG A 1 86 ? 5.566 -1.535 10.469 1.00 96.19 86 ARG A C 1
ATOM 685 O O . ARG A 1 86 ? 4.723 -2.040 11.196 1.00 96.19 86 ARG A O 1
ATOM 692 N N . LEU A 1 87 ? 6.181 -0.384 10.748 1.00 96.38 87 LEU A N 1
ATOM 693 C CA . LEU A 1 87 ? 5.894 0.393 11.960 1.00 96.38 87 LEU A CA 1
ATOM 694 C C . LEU A 1 87 ? 4.440 0.881 11.996 1.00 96.38 87 LEU A C 1
ATOM 696 O O . LEU A 1 87 ? 3.777 0.736 13.019 1.00 96.38 87 LEU A O 1
ATOM 700 N N . ALA A 1 88 ? 3.931 1.406 10.878 1.00 95.56 88 ALA A N 1
ATOM 701 C CA . ALA A 1 88 ? 2.538 1.837 10.771 1.00 95.56 88 ALA A CA 1
ATOM 702 C C . ALA A 1 88 ? 1.567 0.661 10.958 1.00 95.56 88 ALA A C 1
ATOM 704 O O . ALA A 1 88 ? 0.598 0.774 11.702 1.00 95.56 88 ALA A O 1
ATOM 705 N N . ARG A 1 89 ? 1.863 -0.493 10.351 1.00 95.75 89 ARG A N 1
ATOM 706 C CA . ARG A 1 89 ? 1.076 -1.718 10.522 1.00 95.75 89 ARG A CA 1
ATOM 707 C C . ARG A 1 89 ? 1.059 -2.193 11.969 1.00 95.75 89 ARG A C 1
ATOM 709 O O . ARG A 1 89 ? -0.013 -2.480 12.480 1.00 95.75 89 ARG A O 1
ATOM 716 N N . THR A 1 90 ? 2.215 -2.262 12.626 1.00 95.88 90 THR A N 1
ATOM 717 C CA . THR A 1 90 ? 2.291 -2.611 14.052 1.00 95.88 90 THR A CA 1
ATOM 718 C C . THR A 1 90 ? 1.464 -1.636 14.886 1.00 95.88 90 THR A C 1
ATOM 720 O O . THR A 1 90 ? 0.626 -2.070 15.661 1.00 95.88 90 THR A O 1
ATOM 723 N N . SER A 1 91 ? 1.587 -0.329 14.643 1.00 94.94 91 SER A N 1
ATOM 724 C CA . SER A 1 91 ? 0.792 0.674 15.356 1.00 94.94 91 SER A CA 1
ATOM 725 C C . SER A 1 91 ? -0.719 0.494 15.160 1.00 94.94 91 SER A C 1
ATOM 727 O O . SER A 1 91 ? -1.449 0.603 16.142 1.00 94.94 91 SER A O 1
ATOM 729 N N . VAL A 1 92 ? -1.185 0.191 13.943 1.00 94.25 92 VAL A N 1
ATOM 730 C CA . VAL A 1 92 ? -2.601 -0.114 13.663 1.00 94.25 92 VAL A CA 1
ATOM 731 C C . VAL A 1 92 ? -3.060 -1.343 14.443 1.00 94.25 92 VAL A C 1
ATOM 733 O O . VAL A 1 92 ? -4.089 -1.280 15.105 1.00 94.25 92 VAL A O 1
ATOM 736 N N . LEU A 1 93 ? -2.292 -2.433 14.404 1.00 94.50 93 LEU A N 1
ATOM 737 C CA . LEU A 1 93 ? -2.652 -3.686 15.076 1.00 94.50 93 LEU A CA 1
ATOM 738 C C . LEU A 1 93 ? -2.630 -3.570 16.607 1.00 94.50 93 LEU A C 1
ATOM 740 O O . LEU A 1 93 ? -3.424 -4.224 17.274 1.00 94.50 93 LEU A O 1
ATOM 744 N N . ASP A 1 94 ? -1.751 -2.733 17.157 1.00 95.31 94 ASP A N 1
ATOM 745 C CA . ASP A 1 94 ? -1.621 -2.556 18.605 1.00 95.31 94 ASP A CA 1
ATOM 746 C C . ASP A 1 94 ? -2.714 -1.643 19.194 1.00 95.31 94 ASP A C 1
ATOM 748 O O . ASP A 1 94 ? -3.061 -1.778 20.366 1.00 95.31 94 ASP A O 1
ATOM 752 N N . HIS A 1 95 ? -3.248 -0.696 18.409 1.00 93.25 95 HIS A N 1
ATOM 753 C CA . HIS A 1 95 ? -4.107 0.381 18.929 1.00 93.25 95 HIS A CA 1
ATOM 754 C C . HIS A 1 95 ? -5.533 0.387 18.371 1.00 93.25 95 HIS A C 1
ATOM 756 O O . HIS A 1 95 ? -6.376 1.118 18.893 1.00 93.25 95 HIS A O 1
ATOM 762 N N . LEU A 1 96 ? -5.821 -0.381 17.318 1.00 92.75 96 LEU A N 1
ATOM 763 C CA . LEU A 1 96 ? -7.136 -0.416 16.681 1.00 92.75 96 LEU A CA 1
ATOM 764 C C . LEU A 1 96 ? -7.723 -1.829 16.725 1.00 92.75 96 LEU A C 1
ATOM 766 O O . LEU A 1 96 ? -6.981 -2.808 16.662 1.00 92.75 96 LEU A O 1
ATOM 770 N N . PRO A 1 97 ? -9.058 -1.964 16.801 1.00 92.00 97 PRO A N 1
ATOM 771 C CA . PRO A 1 97 ? -9.727 -3.260 16.846 1.00 92.00 97 PRO A CA 1
ATOM 772 C C . PRO A 1 97 ? -9.803 -3.891 15.443 1.00 92.00 97 PRO A C 1
ATOM 774 O O . PRO A 1 97 ? -10.888 -4.128 14.922 1.00 92.00 97 PRO A O 1
ATOM 777 N N . VAL A 1 98 ? -8.650 -4.120 14.811 1.00 92.00 98 VAL A N 1
ATOM 778 C CA . VAL A 1 98 ? -8.512 -4.741 13.486 1.00 92.00 98 VAL A CA 1
ATOM 779 C C . VAL A 1 98 ? -7.584 -5.937 13.606 1.00 92.00 98 VAL A C 1
ATOM 781 O O . VAL A 1 98 ? -6.468 -5.824 14.110 1.00 92.00 98 VAL A O 1
ATOM 784 N N . ASP A 1 99 ? -8.028 -7.088 13.115 1.00 91.69 99 ASP A N 1
ATOM 785 C CA . ASP A 1 99 ? -7.184 -8.271 13.031 1.00 91.69 99 ASP A CA 1
ATOM 786 C C . ASP A 1 99 ? -6.242 -8.215 11.822 1.00 91.69 99 ASP A C 1
ATOM 788 O O . ASP A 1 99 ? -6.511 -7.590 10.790 1.00 91.69 99 ASP A O 1
ATOM 792 N N . ARG A 1 100 ? -5.105 -8.901 11.956 1.00 91.88 100 ARG A N 1
ATOM 793 C CA . ARG A 1 100 ? -4.079 -8.943 10.913 1.00 91.88 100 ARG A CA 1
ATOM 794 C C . ARG A 1 100 ? -4.625 -9.481 9.596 1.00 91.88 100 ARG A C 1
ATOM 796 O O . ARG A 1 100 ? -4.285 -8.942 8.549 1.00 91.88 100 ARG A O 1
ATOM 803 N N . ASP A 1 101 ? -5.457 -10.511 9.636 1.00 90.44 101 ASP A N 1
ATOM 804 C CA . ASP A 1 101 ? -5.943 -11.165 8.424 1.00 90.44 101 ASP A CA 1
ATOM 805 C C . ASP A 1 101 ? -6.928 -10.273 7.660 1.00 90.44 101 ASP A C 1
ATOM 807 O O . ASP A 1 101 ? -6.902 -10.236 6.432 1.00 90.44 101 ASP A O 1
ATOM 811 N N . ALA A 1 102 ? -7.770 -9.505 8.353 1.00 87.81 102 ALA A N 1
ATOM 812 C CA . ALA A 1 102 ? -8.599 -8.462 7.758 1.00 87.81 102 ALA A CA 1
ATOM 813 C C . ALA A 1 102 ? -7.754 -7.380 7.084 1.00 87.81 102 ALA A C 1
ATOM 815 O O . ALA A 1 102 ? -8.003 -7.038 5.927 1.00 87.81 102 ALA A O 1
ATOM 816 N N . LEU A 1 103 ? -6.717 -6.897 7.770 1.00 89.12 103 LEU A N 1
ATOM 817 C CA . LEU A 1 103 ? -5.824 -5.875 7.235 1.00 89.12 103 LEU A CA 1
ATOM 818 C C . LEU A 1 103 ? -5.067 -6.361 5.989 1.00 89.12 103 LEU A C 1
ATOM 820 O O . LEU A 1 103 ? -5.046 -5.681 4.967 1.00 89.12 103 LEU A O 1
ATOM 824 N N . GLU A 1 104 ? -4.457 -7.545 6.051 1.00 90.12 104 GLU A N 1
ATOM 825 C CA . GLU A 1 104 ? -3.670 -8.094 4.941 1.00 90.12 104 GLU A CA 1
ATOM 826 C C . GLU A 1 104 ? -4.554 -8.468 3.739 1.00 90.12 104 GLU A C 1
ATOM 828 O O . GLU A 1 104 ? -4.136 -8.268 2.595 1.00 90.12 104 GLU A O 1
ATOM 833 N N . ARG A 1 105 ? -5.791 -8.943 3.956 1.00 86.38 105 ARG A N 1
ATOM 834 C CA . ARG A 1 105 ? -6.756 -9.167 2.863 1.00 86.38 105 ARG A CA 1
ATOM 835 C C . ARG A 1 105 ? -7.060 -7.875 2.113 1.00 86.38 105 ARG A C 1
ATOM 837 O O . ARG A 1 105 ? -7.013 -7.873 0.885 1.00 86.38 105 ARG A O 1
ATOM 844 N N . GLU A 1 106 ? -7.307 -6.776 2.817 1.00 84.44 106 GLU A N 1
ATOM 845 C CA . GLU A 1 106 ? -7.627 -5.504 2.160 1.00 84.44 106 GLU A CA 1
ATOM 846 C C . GLU A 1 106 ? -6.454 -4.987 1.306 1.00 84.44 106 GLU A C 1
ATOM 848 O O . GLU A 1 106 ? -6.636 -4.500 0.191 1.00 84.44 106 GLU A O 1
ATOM 853 N N . VAL A 1 107 ? -5.218 -5.166 1.781 1.00 84.19 107 VAL A N 1
ATOM 854 C CA . VAL A 1 107 ? -4.011 -4.712 1.069 1.00 84.19 107 VAL A CA 1
ATOM 855 C C . VAL A 1 107 ? -3.686 -5.587 -0.142 1.00 84.19 107 VAL A C 1
ATOM 857 O O . VAL A 1 107 ? -3.279 -5.076 -1.185 1.00 84.19 107 VAL A O 1
ATOM 860 N N . THR A 1 108 ? -3.820 -6.907 -0.012 1.00 79.00 108 THR A N 1
ATOM 861 C CA . THR A 1 108 ? -3.335 -7.864 -1.024 1.00 79.00 108 THR A CA 1
ATOM 862 C C . THR A 1 108 ? -4.344 -8.159 -2.129 1.00 79.00 108 THR A C 1
ATOM 864 O O . THR A 1 108 ? -3.943 -8.575 -3.217 1.00 79.00 108 THR A O 1
ATOM 867 N N . THR A 1 109 ? -5.632 -7.900 -1.894 1.00 69.62 109 THR A N 1
ATOM 868 C CA . THR A 1 109 ? -6.710 -8.268 -2.830 1.00 69.62 109 THR A CA 1
ATOM 869 C C . THR A 1 109 ? -7.207 -7.095 -3.682 1.00 69.62 109 THR A C 1
ATOM 871 O O . THR A 1 109 ? -8.223 -7.209 -4.368 1.00 69.62 109 THR A O 1
ATOM 874 N N . ARG A 1 110 ? -6.501 -5.955 -3.679 1.00 66.00 110 ARG A N 1
ATOM 875 C CA . ARG A 1 110 ? -6.929 -4.766 -4.424 1.00 66.00 110 ARG A CA 1
ATOM 876 C C . ARG A 1 110 ? -6.841 -4.990 -5.937 1.00 66.00 110 ARG A C 1
ATOM 878 O O . ARG A 1 110 ? -5.773 -5.268 -6.489 1.00 66.00 110 ARG A O 1
ATOM 885 N N . VAL A 1 111 ? -7.979 -4.842 -6.613 1.00 65.81 111 VAL A N 1
ATOM 886 C CA . VAL A 1 111 ? -8.083 -4.971 -8.071 1.00 65.81 111 VAL A CA 1
ATOM 887 C C . VAL A 1 111 ? -7.407 -3.765 -8.735 1.00 65.81 111 VAL A C 1
ATOM 889 O O . VAL A 1 111 ? -7.633 -2.624 -8.356 1.00 65.81 111 VAL A O 1
ATOM 892 N N . LEU A 1 112 ? -6.537 -4.010 -9.716 1.00 63.34 112 LEU A N 1
ATOM 893 C CA . LEU A 1 112 ? -5.787 -2.954 -10.423 1.00 63.34 112 LEU A CA 1
ATOM 894 C C . LEU A 1 112 ? -6.308 -2.662 -11.826 1.00 63.34 112 LEU A C 1
ATOM 896 O O . LEU A 1 112 ? -5.988 -1.624 -12.402 1.00 63.34 112 LEU A O 1
ATOM 900 N N . ALA A 1 113 ? -7.055 -3.599 -12.397 1.00 64.12 113 ALA A N 1
ATOM 901 C CA . ALA A 1 113 ? -7.581 -3.494 -13.740 1.00 64.12 113 ALA A CA 1
ATOM 902 C C . ALA A 1 113 ? -8.930 -4.198 -13.811 1.00 64.12 113 ALA A C 1
ATOM 904 O O . ALA A 1 113 ? -9.113 -5.283 -13.260 1.00 64.12 113 ALA A O 1
ATOM 905 N N . VAL A 1 114 ? -9.851 -3.574 -14.533 1.00 70.25 114 VAL A N 1
ATOM 906 C CA . VAL A 1 114 ? -11.152 -4.141 -14.868 1.00 70.25 114 VAL A CA 1
ATOM 907 C C . VAL A 1 114 ? -11.103 -4.453 -16.354 1.00 70.25 114 VAL A C 1
ATOM 909 O O . VAL A 1 114 ? -11.008 -3.549 -17.184 1.00 70.25 114 VAL A O 1
ATOM 912 N N . ALA A 1 115 ? -11.097 -5.740 -16.690 1.00 72.50 115 ALA A N 1
ATOM 913 C CA . ALA A 1 115 ? -11.154 -6.190 -18.072 1.00 72.50 115 ALA A CA 1
ATOM 914 C C . ALA A 1 115 ? -12.621 -6.318 -18.492 1.00 72.50 115 ALA A C 1
ATOM 916 O O . ALA A 1 115 ? -13.304 -7.274 -18.127 1.00 72.50 115 ALA A O 1
ATOM 917 N N . SER A 1 116 ? -13.103 -5.346 -19.261 1.00 78.25 116 SER A N 1
ATOM 918 C CA . SER A 1 116 ? -14.444 -5.392 -19.844 1.00 78.25 116 SER A CA 1
ATOM 919 C C . SER A 1 116 ? -14.382 -6.086 -21.203 1.00 78.25 116 SER A C 1
ATOM 921 O O . SER A 1 116 ? -13.786 -5.564 -22.144 1.00 78.25 116 SER A O 1
ATOM 923 N N . GLY A 1 117 ? -14.963 -7.286 -21.300 1.00 75.94 117 GLY A N 1
ATOM 924 C CA . GLY A 1 117 ? -15.091 -8.014 -22.568 1.00 75.94 117 GLY A CA 1
ATOM 925 C C . GLY A 1 117 ? -15.936 -7.236 -23.584 1.00 75.94 117 GLY A C 1
ATOM 926 O O . GLY A 1 117 ? -16.830 -6.493 -23.196 1.00 75.94 117 GLY A O 1
ATOM 927 N N . GLY A 1 118 ? -15.650 -7.375 -24.882 1.00 74.88 118 GLY A N 1
ATOM 928 C CA . GLY A 1 118 ? -16.323 -6.603 -25.933 1.00 74.88 118 GLY A CA 1
ATOM 929 C C . GLY A 1 118 ? -17.848 -6.776 -25.933 1.00 74.88 118 GLY A C 1
ATOM 930 O O . GLY A 1 118 ? -18.352 -7.895 -25.899 1.00 74.88 118 GLY A O 1
ATOM 931 N N . GLY A 1 119 ? -18.581 -5.661 -26.008 1.00 67.31 119 GLY A N 1
ATOM 932 C CA . GLY A 1 119 ? -20.043 -5.639 -25.960 1.00 67.31 119 GLY A CA 1
ATOM 933 C C . GLY A 1 119 ? -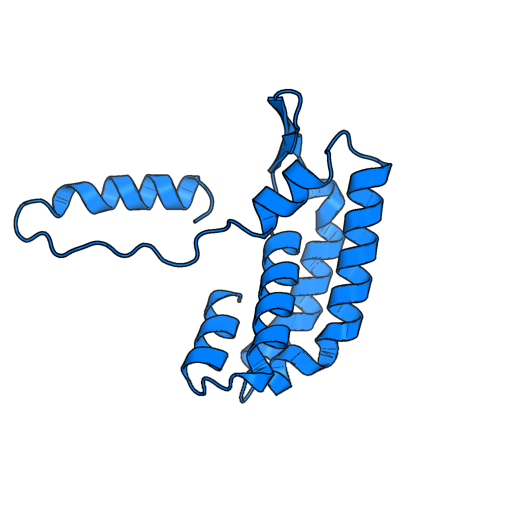20.617 -4.605 -26.919 1.00 67.31 119 GLY A C 1
ATOM 934 O O . GLY A 1 119 ? -20.901 -3.484 -26.512 1.00 67.31 119 GLY A O 1
ATOM 935 N N . GLY A 1 120 ? -20.804 -4.984 -28.186 1.00 69.75 120 GLY A N 1
ATOM 936 C CA . GLY A 1 120 ? -21.347 -4.085 -29.212 1.00 69.75 120 GLY A CA 1
ATOM 937 C C . GLY A 1 120 ? -22.711 -3.488 -28.834 1.00 69.75 120 GLY A C 1
ATOM 938 O O . GLY A 1 120 ? -22.884 -2.279 -28.909 1.00 69.75 120 GLY A O 1
ATOM 939 N N . GLY A 1 121 ? -23.659 -4.319 -28.377 1.00 67.75 121 GLY A N 1
ATOM 940 C CA . GLY A 1 121 ? -25.014 -3.883 -27.990 1.00 67.75 121 GLY A CA 1
ATOM 941 C C . GLY A 1 121 ? -25.271 -3.771 -26.482 1.00 67.75 121 GLY A C 1
ATOM 942 O O . GLY A 1 121 ? -26.199 -3.086 -26.073 1.00 67.75 121 GLY A O 1
ATOM 943 N N . ALA A 1 122 ? -24.451 -4.414 -25.644 1.00 71.88 122 ALA A N 1
ATOM 944 C CA . ALA A 1 122 ? -24.622 -4.429 -24.186 1.00 71.88 122 ALA A CA 1
ATOM 945 C C . ALA A 1 122 ? -23.751 -3.390 -23.455 1.00 71.88 122 ALA A C 1
ATOM 947 O O . ALA A 1 122 ? -23.826 -3.275 -22.237 1.00 71.88 122 ALA A O 1
ATOM 948 N N . GLY A 1 123 ? -22.931 -2.614 -24.174 1.00 66.31 123 GLY A N 1
ATOM 949 C CA . GLY A 1 123 ? -21.949 -1.712 -23.566 1.00 66.31 123 GLY A CA 1
ATOM 950 C C . GLY A 1 123 ? -22.522 -0.533 -22.772 1.00 66.31 123 GLY A C 1
ATOM 951 O O . GLY A 1 123 ? -21.806 0.078 -21.981 1.00 66.31 123 GLY A O 1
ATOM 952 N N . TYR A 1 124 ? -23.818 -0.242 -22.914 1.00 75.50 124 TYR A N 1
ATOM 953 C CA . TYR A 1 124 ? -24.494 0.826 -22.172 1.00 75.50 124 TYR A CA 1
ATOM 954 C C . TYR A 1 124 ? -24.545 0.587 -20.651 1.00 75.50 124 TYR A C 1
ATOM 956 O O . TYR A 1 124 ? -24.825 1.523 -19.907 1.00 75.50 124 TYR A O 1
ATOM 964 N N . VAL A 1 125 ? -24.269 -0.634 -20.171 1.00 78.50 125 VAL A N 1
ATOM 965 C CA . VAL A 1 125 ? -24.226 -0.947 -18.729 1.00 78.50 125 VAL A CA 1
ATOM 966 C C . VAL A 1 125 ? -22.890 -0.585 -18.071 1.00 78.50 125 VAL A C 1
ATOM 968 O O . VAL A 1 125 ? -22.845 -0.377 -16.859 1.00 78.50 125 VAL A O 1
ATOM 971 N N . TYR A 1 126 ? -21.803 -0.473 -18.846 1.00 80.12 126 TYR A N 1
ATOM 972 C CA . TYR A 1 126 ? -20.464 -0.224 -18.302 1.00 80.12 126 TYR A CA 1
ATOM 973 C C . TYR A 1 126 ? -20.324 1.088 -17.519 1.00 80.12 126 TYR A C 1
ATOM 975 O O . TYR A 1 126 ? -19.665 1.055 -16.483 1.00 80.12 126 TYR A O 1
ATOM 983 N N . PRO A 1 127 ? -20.939 2.219 -17.916 1.00 81.19 127 PRO A N 1
ATOM 984 C CA . PRO A 1 127 ? -20.838 3.458 -17.146 1.00 81.19 127 PRO A CA 1
ATOM 985 C C . PRO A 1 127 ? -21.317 3.311 -15.696 1.00 81.19 127 PRO A C 1
ATOM 987 O O . PRO A 1 127 ? -20.648 3.787 -14.784 1.00 81.19 127 PRO A O 1
ATOM 990 N N . GLY A 1 128 ? -22.424 2.596 -15.460 1.00 81.88 128 GLY A N 1
ATOM 991 C CA . GLY A 1 128 ? -22.929 2.354 -14.103 1.00 81.88 128 GLY A CA 1
ATOM 992 C C . GLY A 1 128 ? -22.031 1.421 -13.287 1.00 81.88 128 GLY A C 1
ATOM 993 O O . GLY A 1 128 ? -21.898 1.584 -12.075 1.00 81.88 128 GLY A O 1
ATOM 994 N N . VAL A 1 129 ? -21.379 0.464 -13.953 1.00 80.56 129 VAL A N 1
ATOM 995 C CA . VAL A 1 129 ? -20.385 -0.413 -13.324 1.00 80.56 129 VAL A CA 1
ATOM 996 C C . VAL A 1 129 ? -19.139 0.384 -12.934 1.00 80.56 129 VAL A C 1
ATOM 998 O O . VAL A 1 129 ? -18.691 0.266 -11.798 1.00 80.56 129 VAL A O 1
ATOM 1001 N N . TYR A 1 130 ? -18.614 1.234 -13.819 1.00 82.44 130 TYR A N 1
ATOM 1002 C CA . TYR A 1 130 ? -17.438 2.054 -13.519 1.00 82.44 130 TYR A CA 1
ATOM 1003 C C . TYR A 1 130 ? -17.707 3.108 -12.438 1.00 82.44 130 TYR A C 1
ATOM 1005 O O . TYR A 1 130 ? -16.882 3.232 -11.543 1.00 82.44 130 TYR A O 1
ATOM 1013 N N . ASP A 1 131 ? -18.870 3.775 -12.426 1.00 79.88 131 ASP A N 1
ATOM 1014 C CA . ASP A 1 131 ? -19.245 4.705 -11.337 1.00 79.88 131 ASP A CA 1
ATOM 1015 C C . ASP A 1 131 ? -19.311 3.985 -9.977 1.00 79.88 131 ASP A C 1
ATOM 1017 O O . ASP A 1 131 ? -18.861 4.493 -8.949 1.00 79.88 131 ASP A O 1
ATOM 1021 N N . ARG A 1 132 ? -19.820 2.746 -9.949 1.00 77.25 132 ARG A N 1
ATOM 1022 C CA . ARG A 1 132 ? -19.829 1.925 -8.729 1.00 77.25 132 ARG A CA 1
ATOM 1023 C C . ARG A 1 132 ? -18.432 1.526 -8.269 1.00 77.25 132 ARG A C 1
ATOM 1025 O O . ARG A 1 132 ? -18.191 1.510 -7.063 1.00 77.25 132 ARG A O 1
ATOM 1032 N N . LEU A 1 133 ? -17.551 1.177 -9.200 1.00 78.25 133 LEU A N 1
ATOM 1033 C CA . LEU A 1 133 ? -16.169 0.807 -8.899 1.00 78.25 133 LEU A CA 1
ATOM 1034 C C . LEU A 1 133 ? -15.384 2.019 -8.381 1.00 78.25 133 LEU A C 1
ATOM 1036 O O . LEU A 1 133 ? -14.756 1.910 -7.331 1.00 78.25 133 LEU A O 1
ATOM 1040 N N . GLU A 1 134 ? -15.545 3.184 -9.013 1.00 70.94 134 GLU A N 1
ATOM 1041 C CA . GLU A 1 134 ? -14.918 4.444 -8.596 1.00 70.94 134 GLU A CA 1
ATOM 1042 C C . GLU A 1 134 ? -15.325 4.832 -7.169 1.00 70.94 134 GLU A C 1
ATOM 1044 O O . GLU A 1 134 ? -14.476 5.079 -6.309 1.00 70.94 134 GLU A O 1
ATOM 1049 N N . ARG A 1 135 ? -16.627 4.780 -6.858 1.00 66.38 135 ARG A N 1
ATOM 1050 C CA . ARG A 1 135 ? -17.136 5.010 -5.492 1.00 66.38 135 ARG A CA 1
ATOM 1051 C C . ARG A 1 135 ? -16.646 3.971 -4.484 1.00 66.38 135 ARG A C 1
ATOM 1053 O O . ARG A 1 135 ? -16.523 4.284 -3.303 1.00 66.38 135 ARG A O 1
ATOM 1060 N N . GLY A 1 136 ? -16.392 2.746 -4.939 1.00 63.47 136 GLY A N 1
ATOM 1061 C CA . GLY A 1 136 ? -15.809 1.661 -4.150 1.00 63.47 136 GLY A CA 1
ATOM 1062 C C . GLY A 1 136 ? -14.289 1.758 -3.985 1.00 63.47 136 GLY A C 1
ATOM 1063 O O . GLY A 1 136 ? -13.706 0.915 -3.309 1.00 63.47 136 GLY A O 1
ATOM 1064 N N . GLY A 1 137 ? -13.640 2.770 -4.570 1.00 54.44 137 GLY A N 1
ATOM 1065 C CA . GLY A 1 137 ? -12.202 2.998 -4.435 1.00 54.44 137 GLY A CA 1
ATOM 1066 C C . GLY A 1 137 ? -11.327 2.241 -5.440 1.00 54.44 137 GLY A C 1
ATOM 1067 O O . GLY A 1 137 ? -10.129 2.053 -5.164 1.00 54.44 137 GLY A O 1
ATOM 1068 N N . LEU A 1 138 ? -11.907 1.832 -6.574 1.00 56.66 138 LEU A N 1
ATOM 1069 C CA . LEU A 1 138 ? -11.217 1.292 -7.750 1.00 56.66 138 LEU A CA 1
ATOM 1070 C C . LEU A 1 138 ? -11.076 2.335 -8.857 1.00 56.66 138 LEU A C 1
ATOM 1072 O O . LEU A 1 138 ? -12.109 2.895 -9.273 1.00 56.66 138 LEU A O 1
#

pLDDT: mean 86.62, std 9.15, range [54.44, 96.44]